Protein AF-A0A7X8XAW9-F1 (afdb_monomer_lite)

Secondary structure (DSSP, 8-state):
------PPPSS-----EEEEEE----GGGHHHHHH-TTGGGGGGHHHHHTSSEEEEE-SS-SS----S--

Radius of gyration: 17.66 Å; chains: 1; bounding box: 36×39×42 Å

Sequence (70 aa):
MTDLLFRKSSEEIAASLIVAGDWAPIRAFEPIMAGEPEAIYGDLLPILRSADLRVVNVEAPLSGGTPAVK

Structure (mmCIF, N/CA/C/O backbone):
data_AF-A0A7X8XAW9-F1
#
_entry.id   AF-A0A7X8XAW9-F1
#
loop_
_atom_site.group_PDB
_atom_site.id
_atom_site.type_symbol
_atom_site.label_atom_id
_atom_site.label_alt_id
_atom_site.label_comp_id
_atom_site.label_asym_id
_atom_site.label_entity_id
_atom_site.label_seq_id
_atom_site.pdbx_PDB_ins_code
_atom_site.Cartn_x
_atom_site.Cartn_y
_atom_site.Cartn_z
_atom_site.occupancy
_atom_site.B_iso_or_equiv
_atom_site.auth_seq_id
_atom_site.auth_comp_id
_atom_site.auth_asym_id
_atom_site.auth_atom_id
_atom_site.pdbx_PDB_model_num
ATOM 1 N N . MET A 1 1 ? -4.328 30.198 25.978 1.00 46.59 1 MET A N 1
ATOM 2 C CA . MET A 1 1 ? -3.770 28.833 25.913 1.00 46.59 1 MET A CA 1
ATOM 3 C C . MET A 1 1 ? -4.934 27.891 26.090 1.00 46.59 1 MET A C 1
ATOM 5 O O . MET A 1 1 ? -5.484 27.838 27.178 1.00 46.59 1 MET A O 1
ATOM 9 N N . THR A 1 2 ? -5.399 27.294 24.999 1.00 47.00 2 THR A N 1
ATOM 10 C CA . THR A 1 2 ? -6.537 26.373 25.017 1.00 47.00 2 THR A CA 1
ATOM 11 C C . THR A 1 2 ? -5.951 24.974 25.038 1.00 47.00 2 THR A C 1
ATOM 13 O O . THR A 1 2 ? -5.350 24.554 24.051 1.00 47.00 2 THR A O 1
ATOM 16 N N . ASP A 1 3 ? -6.057 24.296 26.175 1.00 57.72 3 ASP A N 1
ATOM 17 C CA . ASP A 1 3 ? -5.670 22.896 26.292 1.00 57.72 3 ASP A CA 1
ATOM 18 C C . ASP A 1 3 ? -6.553 22.070 25.351 1.00 57.72 3 ASP A C 1
ATOM 20 O O . ASP A 1 3 ? -7.772 21.995 25.527 1.00 57.72 3 ASP A O 1
ATOM 24 N N . LEU A 1 4 ? -5.948 21.451 24.333 1.00 57.94 4 LEU A N 1
ATOM 25 C CA . LEU A 1 4 ? -6.584 20.349 23.617 1.00 57.94 4 LEU A CA 1
ATOM 26 C C . LEU A 1 4 ? -6.668 19.161 24.583 1.00 57.94 4 LEU A C 1
ATOM 28 O O . LEU A 1 4 ? -5.792 18.299 24.630 1.00 57.94 4 LEU A O 1
ATOM 32 N N . LEU A 1 5 ? -7.729 19.131 25.384 1.00 63.62 5 LEU A N 1
ATOM 33 C CA . LEU A 1 5 ? -8.081 17.984 26.207 1.00 63.62 5 LEU A CA 1
ATOM 34 C C . LEU A 1 5 ? -8.609 16.871 25.295 1.00 63.62 5 LEU A C 1
ATOM 36 O O . LEU A 1 5 ? -9.810 16.749 25.058 1.00 63.62 5 LEU A O 1
ATOM 40 N N . PHE A 1 6 ? -7.703 16.035 24.791 1.00 67.44 6 PHE A N 1
ATOM 41 C CA . PHE A 1 6 ? -8.069 14.736 24.237 1.00 67.44 6 PHE A CA 1
ATOM 42 C C . PHE A 1 6 ? -8.563 13.847 25.381 1.00 67.44 6 PHE A C 1
ATOM 44 O O . PHE A 1 6 ? -7.784 13.266 26.136 1.00 67.44 6 PHE A O 1
ATOM 51 N N . ARG A 1 7 ? -9.8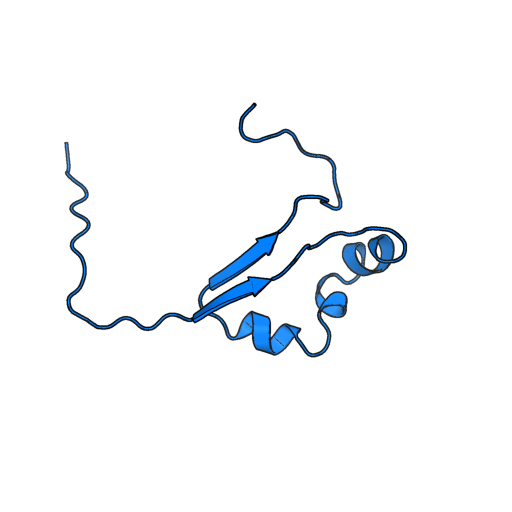83 13.760 25.536 1.00 69.38 7 ARG A N 1
ATOM 52 C CA . ARG A 1 7 ? -10.521 12.821 26.457 1.00 69.38 7 ARG A CA 1
ATOM 53 C C . ARG A 1 7 ? -10.783 11.514 25.713 1.00 69.38 7 ARG A C 1
ATOM 55 O O . ARG A 1 7 ? -11.471 11.511 24.697 1.00 69.38 7 ARG A O 1
ATOM 62 N N . LYS A 1 8 ? -10.251 10.401 26.227 1.00 68.56 8 LYS A N 1
ATOM 63 C CA . LYS A 1 8 ? -10.561 9.057 25.718 1.00 68.56 8 LYS A CA 1
ATOM 64 C C . LYS A 1 8 ? -12.078 8.826 25.810 1.00 68.56 8 LYS A C 1
ATOM 66 O O . LYS A 1 8 ? -12.644 8.956 26.897 1.00 68.56 8 LYS A O 1
ATOM 71 N N . SER A 1 9 ? -12.717 8.515 24.681 1.00 73.56 9 SER A N 1
ATOM 72 C CA . SER A 1 9 ? -14.131 8.120 24.645 1.00 73.56 9 SER A CA 1
ATOM 73 C C . SER A 1 9 ? -14.335 6.813 25.419 1.00 73.56 9 SER A C 1
ATOM 75 O O . SER A 1 9 ? -13.458 5.948 25.422 1.00 73.56 9 SER A O 1
ATOM 77 N N . SER A 1 10 ? -15.476 6.681 26.097 1.00 76.38 10 SER A N 1
ATOM 78 C CA . SER A 1 10 ? -15.919 5.424 26.714 1.00 76.38 10 SER A CA 1
ATOM 79 C C . SER A 1 10 ? -16.618 4.495 25.720 1.00 76.38 10 SER A C 1
ATOM 81 O O . SER A 1 10 ? -16.931 3.365 26.077 1.00 76.38 10 SER A O 1
ATOM 83 N N . GLU A 1 11 ? -16.893 4.971 24.504 1.00 81.56 11 GLU A N 1
ATOM 84 C CA . GLU A 1 11 ? -17.416 4.138 23.427 1.00 81.56 11 GLU A CA 1
ATOM 85 C C . GLU A 1 11 ? -16.313 3.227 22.895 1.00 81.56 11 GLU A C 1
ATOM 87 O O . GLU A 1 11 ? -15.182 3.658 22.645 1.00 81.56 11 GLU A O 1
AT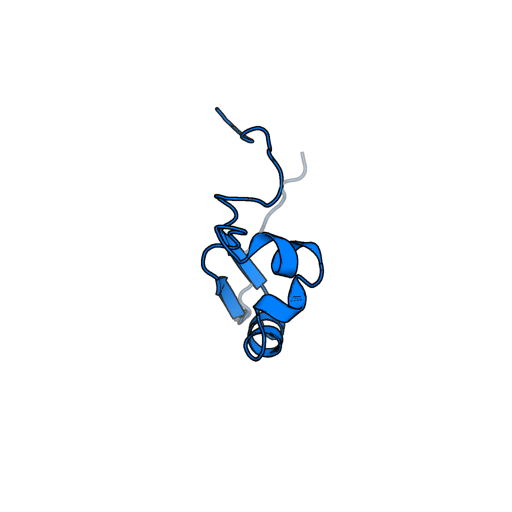OM 92 N N . GLU A 1 12 ? -16.651 1.955 22.726 1.00 77.44 12 GLU A N 1
ATOM 93 C CA . GLU A 1 12 ? -15.764 0.985 22.109 1.00 77.44 12 GLU A CA 1
ATOM 94 C C . GLU A 1 12 ? -15.739 1.246 20.599 1.00 77.44 12 GLU A C 1
ATOM 96 O O . GLU A 1 12 ? -16.643 0.866 19.858 1.00 77.44 12 GLU A O 1
ATOM 101 N N . ILE A 1 13 ? -14.715 1.971 20.148 1.00 82.12 13 ILE A N 1
ATOM 102 C CA . ILE A 1 13 ? -14.468 2.205 18.726 1.00 82.12 13 ILE A CA 1
ATOM 103 C C . ILE A 1 13 ? -13.604 1.053 18.222 1.00 82.12 13 ILE A C 1
ATOM 105 O O . ILE A 1 13 ? -12.418 0.965 18.547 1.00 82.12 13 ILE A O 1
ATOM 109 N N . ALA A 1 14 ? -14.201 0.172 17.426 1.00 86.38 14 ALA A N 1
ATOM 110 C CA . ALA A 1 14 ? -13.459 -0.812 16.656 1.00 86.38 14 ALA A CA 1
ATOM 111 C C . ALA A 1 14 ? -12.999 -0.170 15.341 1.00 86.38 14 ALA A C 1
ATOM 113 O O . ALA A 1 14 ? -13.813 0.367 14.595 1.00 86.38 14 ALA A O 1
ATOM 114 N N . ALA A 1 15 ? -11.697 -0.230 15.071 1.00 92.00 15 ALA A N 1
ATOM 115 C CA . ALA A 1 15 ? -11.105 0.188 13.807 1.00 92.00 15 ALA A CA 1
ATOM 116 C C . ALA A 1 15 ? -10.168 -0.911 13.304 1.00 92.00 15 ALA A C 1
ATOM 118 O O . ALA A 1 15 ? -9.462 -1.559 14.080 1.00 92.00 15 ALA A O 1
ATOM 119 N N . SER A 1 16 ? -10.160 -1.110 11.996 1.00 95.81 16 SER A N 1
ATOM 120 C CA . SER A 1 16 ? -9.318 -2.071 11.302 1.00 95.81 16 SER A CA 1
ATOM 121 C C . SER A 1 16 ? -8.054 -1.394 10.767 1.00 95.81 16 SER A C 1
ATOM 123 O O . SER A 1 16 ? -8.108 -0.402 10.039 1.00 95.81 16 SER A O 1
ATOM 125 N N . LEU A 1 17 ? -6.895 -1.940 11.141 1.00 96.25 17 LEU A N 1
ATOM 126 C CA . LEU A 1 17 ? -5.585 -1.525 10.645 1.00 96.25 17 LEU A CA 1
ATOM 127 C C . LEU A 1 17 ? -4.976 -2.662 9.828 1.00 96.25 17 LEU A C 1
ATOM 129 O O . LEU A 1 17 ? -4.829 -3.773 10.335 1.00 96.25 17 LEU A O 1
ATOM 133 N N . ILE A 1 18 ? -4.555 -2.363 8.600 1.00 97.75 18 ILE A N 1
ATOM 134 C CA . ILE A 1 18 ? -3.691 -3.254 7.822 1.00 97.75 18 ILE A CA 1
ATOM 135 C C . ILE A 1 18 ? -2.299 -2.640 7.699 1.00 97.75 18 ILE A C 1
ATOM 137 O O . ILE A 1 18 ? -2.148 -1.492 7.276 1.00 97.75 18 ILE A O 1
ATOM 141 N N . VAL A 1 19 ? -1.285 -3.436 8.039 1.00 96.12 19 VAL A N 1
ATOM 142 C CA . VAL A 1 19 ? 0.127 -3.133 7.795 1.00 96.12 19 VAL A CA 1
ATOM 143 C C . VAL A 1 19 ? 0.610 -4.032 6.663 1.00 96.12 19 VAL A C 1
ATOM 145 O O . VAL A 1 19 ? 0.654 -5.253 6.808 1.00 96.12 19 VAL A O 1
ATOM 148 N N . ALA A 1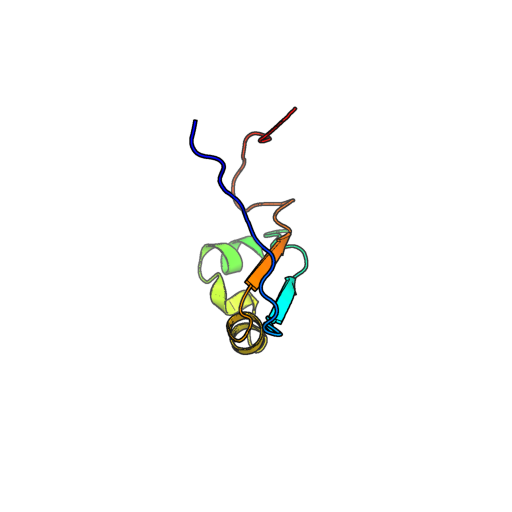 20 ? 0.928 -3.425 5.527 1.00 93.50 20 ALA A N 1
ATOM 149 C CA . ALA A 1 20 ? 1.516 -4.097 4.380 1.00 93.50 20 ALA A CA 1
ATOM 150 C C . ALA A 1 20 ? 3.050 -4.047 4.449 1.00 93.50 20 ALA A C 1
ATOM 152 O O . ALA A 1 20 ? 3.628 -3.168 5.092 1.00 93.50 20 ALA A O 1
ATOM 153 N N . GLY A 1 21 ? 3.694 -5.002 3.773 1.00 90.19 21 GLY A N 1
ATOM 154 C CA . GLY A 1 21 ? 5.147 -5.023 3.598 1.00 90.19 21 GLY A CA 1
ATOM 155 C C . GLY A 1 21 ? 5.643 -3.925 2.6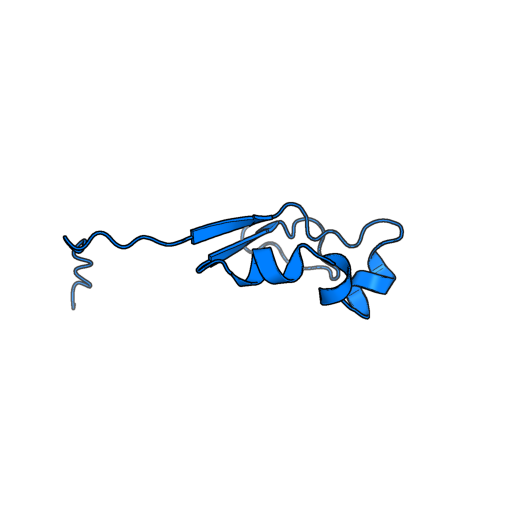55 1.00 90.19 21 GLY A C 1
ATOM 156 O O . GLY A 1 21 ? 4.957 -2.933 2.408 1.00 90.19 21 GLY A O 1
ATOM 157 N N . ASP A 1 22 ? 6.842 -4.111 2.119 1.00 90.00 22 ASP A N 1
ATOM 158 C CA . ASP A 1 22 ? 7.511 -3.089 1.321 1.00 90.00 22 ASP A CA 1
ATOM 159 C C . ASP A 1 22 ? 6.783 -2.801 0.009 1.00 90.00 22 ASP A C 1
ATOM 161 O O . ASP A 1 22 ? 6.582 -3.676 -0.836 1.00 90.00 22 ASP A O 1
ATOM 165 N N . TRP A 1 23 ? 6.463 -1.530 -0.202 1.00 91.31 23 TRP A N 1
ATOM 166 C CA . TRP A 1 23 ? 6.145 -0.995 -1.512 1.00 91.31 23 TRP A CA 1
ATOM 167 C C . TRP A 1 23 ? 7.449 -0.632 -2.223 1.00 91.31 23 TRP A C 1
ATOM 169 O O . TRP A 1 23 ? 7.841 0.531 -2.306 1.00 91.31 23 TRP A O 1
ATOM 179 N N . ALA A 1 24 ? 8.146 -1.674 -2.677 1.00 89.25 24 ALA A N 1
ATOM 180 C CA . ALA A 1 24 ? 9.484 -1.591 -3.243 1.00 89.25 24 ALA A CA 1
ATOM 181 C C . ALA A 1 24 ? 9.478 -1.906 -4.756 1.00 89.25 24 ALA A C 1
ATOM 183 O O . ALA A 1 24 ? 9.331 -3.070 -5.139 1.00 89.25 24 ALA A O 1
ATOM 184 N N . PRO A 1 25 ? 9.711 -0.917 -5.636 1.00 87.81 25 PRO A N 1
ATOM 185 C CA . PRO A 1 25 ? 9.869 -1.074 -7.077 1.00 87.81 25 PRO A CA 1
ATOM 186 C C . PRO A 1 25 ? 11.271 -1.595 -7.398 1.00 87.81 25 PRO A C 1
ATOM 188 O O . PRO A 1 25 ? 12.069 -0.961 -8.080 1.00 87.81 25 PRO A O 1
ATOM 191 N N . ILE A 1 26 ? 11.602 -2.761 -6.856 1.00 84.44 26 ILE A N 1
ATOM 192 C CA . ILE A 1 26 ? 12.893 -3.408 -7.066 1.00 84.44 26 ILE A CA 1
ATOM 193 C C . ILE A 1 26 ? 12.805 -4.407 -8.219 1.00 84.44 26 ILE A C 1
ATOM 195 O O . ILE A 1 26 ? 11.785 -5.063 -8.438 1.00 84.44 26 ILE A O 1
ATOM 199 N N . ARG A 1 27 ? 13.922 -4.603 -8.925 1.00 82.94 27 ARG A N 1
ATOM 200 C CA . ARG A 1 27 ? 14.059 -5.622 -9.980 1.00 82.94 27 ARG A CA 1
ATOM 201 C C . ARG A 1 27 ? 13.017 -5.418 -11.092 1.00 82.94 27 ARG A C 1
ATOM 203 O O . ARG A 1 27 ? 13.017 -4.386 -11.743 1.00 82.94 27 ARG A O 1
ATOM 210 N N . ALA A 1 28 ? 12.156 -6.405 -11.334 1.00 86.88 28 ALA A N 1
ATOM 211 C CA . ALA A 1 28 ? 11.179 -6.387 -12.419 1.00 86.88 28 ALA A CA 1
ATOM 212 C C . ALA A 1 28 ? 9.892 -5.607 -12.086 1.00 86.88 28 ALA A C 1
ATOM 214 O O . ALA A 1 28 ? 9.019 -5.502 -12.942 1.00 86.88 28 ALA A O 1
ATOM 215 N N . PHE A 1 29 ? 9.752 -5.086 -10.861 1.00 87.50 29 PHE A N 1
ATOM 216 C CA . PHE A 1 29 ? 8.505 -4.469 -10.403 1.00 87.50 29 PHE A CA 1
ATOM 217 C C . PHE A 1 29 ? 8.406 -2.966 -10.686 1.00 87.50 29 PHE A C 1
ATOM 219 O O . PHE A 1 29 ? 7.301 -2.434 -10.681 1.00 87.50 29 PHE A O 1
ATOM 226 N N . GLU A 1 30 ? 9.514 -2.284 -10.995 1.00 89.94 30 GLU A N 1
ATOM 227 C CA . GLU A 1 30 ? 9.505 -0.840 -11.278 1.00 89.94 30 GLU A CA 1
ATOM 228 C C . GLU A 1 30 ? 8.520 -0.443 -12.395 1.00 89.94 30 GLU A C 1
ATOM 230 O O . GLU A 1 30 ? 7.683 0.426 -12.140 1.00 89.94 30 GLU A O 1
ATOM 235 N N . PRO A 1 31 ? 8.507 -1.087 -13.584 1.00 90.94 31 PRO A N 1
ATOM 236 C CA . PRO A 1 31 ? 7.639 -0.641 -14.673 1.00 90.94 31 PRO A CA 1
ATOM 237 C C . PRO A 1 31 ? 6.147 -0.761 -14.340 1.00 90.94 31 PRO A C 1
ATOM 239 O O . PRO A 1 31 ? 5.375 0.152 -14.629 1.00 90.94 31 PRO A O 1
ATOM 242 N N . ILE A 1 32 ? 5.738 -1.865 -13.702 1.00 91.12 32 ILE A N 1
ATOM 243 C CA . ILE A 1 32 ? 4.333 -2.094 -13.342 1.00 91.12 32 ILE A CA 1
ATOM 244 C C . ILE A 1 32 ? 3.903 -1.216 -12.162 1.00 91.12 32 ILE A C 1
ATOM 246 O O . ILE A 1 32 ? 2.809 -0.668 -12.191 1.00 91.12 32 ILE A O 1
ATOM 250 N N . MET A 1 33 ? 4.765 -1.005 -11.162 1.00 91.12 33 MET A N 1
ATOM 251 C CA . MET A 1 33 ? 4.458 -0.126 -10.027 1.00 91.12 33 MET A CA 1
ATOM 252 C C . MET A 1 33 ? 4.358 1.346 -10.439 1.00 91.12 33 MET A C 1
ATOM 254 O O . MET A 1 33 ? 3.572 2.083 -9.850 1.00 91.12 33 MET A O 1
ATOM 258 N N . ALA A 1 34 ? 5.125 1.775 -11.446 1.00 89.31 34 ALA A N 1
ATOM 259 C CA . ALA A 1 34 ? 5.058 3.131 -11.983 1.00 89.31 34 ALA A CA 1
ATOM 260 C C . ALA A 1 34 ? 3.861 3.345 -12.927 1.00 89.31 34 ALA A C 1
ATOM 262 O O . ALA A 1 34 ? 3.233 4.402 -12.882 1.00 89.31 34 ALA A O 1
ATOM 263 N N . GLY A 1 35 ? 3.552 2.370 -13.790 1.00 92.62 35 GLY A N 1
ATOM 264 C CA . GLY A 1 35 ? 2.484 2.492 -14.787 1.00 92.62 35 GLY A CA 1
ATOM 265 C C . GLY A 1 35 ? 1.089 2.147 -14.260 1.00 92.62 35 GLY A C 1
ATOM 266 O O . GLY A 1 35 ? 0.119 2.820 -14.598 1.00 92.62 35 GLY A O 1
ATOM 267 N N . GLU A 1 36 ? 0.988 1.115 -13.422 1.00 94.25 36 GLU A N 1
ATOM 268 C CA . GLU A 1 36 ? -0.272 0.541 -12.937 1.00 94.25 36 GLU A CA 1
ATOM 269 C C . GLU A 1 36 ? -0.167 0.157 -11.443 1.00 94.25 36 GLU A C 1
ATOM 271 O O . GLU A 1 36 ? -0.260 -1.018 -11.080 1.00 94.25 36 GLU A O 1
ATOM 276 N N . PRO A 1 37 ? 0.013 1.135 -10.533 1.00 91.06 37 PRO A N 1
ATOM 277 C CA . PRO A 1 37 ? 0.320 0.880 -9.120 1.00 91.06 37 PRO A CA 1
ATOM 278 C C . PRO A 1 37 ? -0.726 0.024 -8.394 1.00 91.06 37 PRO A C 1
ATOM 280 O O . PRO A 1 37 ? -0.387 -0.729 -7.485 1.00 91.06 37 PRO A O 1
ATOM 283 N N . GLU A 1 38 ? -1.999 0.110 -8.783 1.00 93.25 38 GLU A N 1
ATOM 284 C CA . GLU A 1 38 ? -3.066 -0.701 -8.186 1.00 93.25 38 GLU A CA 1
ATOM 285 C C . GLU A 1 38 ? -3.011 -2.171 -8.617 1.00 93.25 38 GLU A C 1
ATOM 287 O O . GLU A 1 38 ? -3.347 -3.055 -7.825 1.00 93.25 38 GLU A O 1
ATOM 292 N N . ALA A 1 39 ? -2.549 -2.445 -9.842 1.00 92.56 39 ALA A N 1
ATOM 293 C CA . ALA A 1 39 ? -2.499 -3.793 -10.399 1.00 92.56 39 ALA A CA 1
ATOM 294 C C . ALA A 1 39 ? -1.548 -4.707 -9.612 1.00 92.56 39 ALA A C 1
ATOM 296 O O . ALA A 1 39 ? -1.765 -5.916 -9.550 1.00 92.56 39 ALA A O 1
ATOM 297 N N . ILE A 1 40 ? -0.540 -4.135 -8.943 1.00 91.38 40 ILE A N 1
ATOM 298 C CA . ILE A 1 40 ? 0.468 -4.886 -8.177 1.00 91.38 40 ILE A CA 1
ATOM 299 C C . ILE A 1 40 ? -0.120 -5.590 -6.951 1.00 91.38 40 ILE A C 1
ATOM 301 O O . ILE A 1 40 ? 0.452 -6.556 -6.454 1.00 91.38 40 ILE A O 1
ATOM 305 N N . TYR A 1 41 ? -1.273 -5.118 -6.477 1.00 92.00 41 TYR A N 1
ATOM 306 C CA . TYR A 1 41 ? -1.973 -5.703 -5.342 1.00 92.00 41 TYR A CA 1
ATOM 307 C 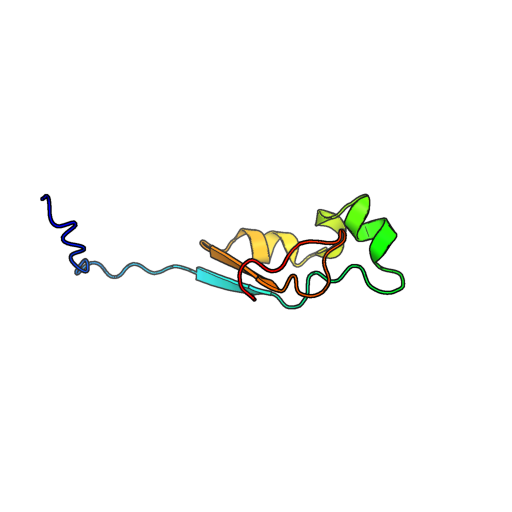C . TYR A 1 41 ? -2.925 -6.826 -5.760 1.00 92.00 41 TYR A C 1
ATOM 309 O O . TYR A 1 41 ? -3.277 -7.650 -4.917 1.00 92.00 41 TYR A O 1
ATOM 317 N N . GLY A 1 42 ? -3.342 -6.878 -7.031 1.00 92.81 42 GLY A N 1
ATOM 318 C CA . GLY A 1 42 ? -4.276 -7.881 -7.545 1.00 92.81 42 GLY A CA 1
ATOM 319 C C . GLY A 1 42 ? -5.488 -8.081 -6.626 1.00 92.81 42 GLY A C 1
ATOM 320 O O . GLY A 1 42 ? -6.130 -7.120 -6.194 1.00 92.81 42 GLY A O 1
ATOM 321 N N . ASP A 1 43 ? -5.747 -9.335 -6.260 1.00 96.00 43 ASP A N 1
ATOM 322 C CA . ASP A 1 43 ? -6.868 -9.731 -5.397 1.00 96.00 43 ASP A CA 1
ATOM 323 C C . ASP A 1 43 ? -6.768 -9.213 -3.950 1.00 96.00 43 ASP A C 1
ATOM 325 O O . ASP A 1 43 ? -7.750 -9.252 -3.209 1.00 96.00 43 ASP A O 1
ATOM 329 N N . LEU A 1 44 ? -5.608 -8.697 -3.524 1.00 94.94 44 LEU A N 1
ATOM 330 C CA . LEU A 1 44 ? -5.457 -8.071 -2.208 1.00 94.94 44 LEU A CA 1
ATOM 331 C C . LEU A 1 44 ? -6.002 -6.642 -2.177 1.00 94.94 44 LEU A C 1
ATOM 333 O O . LEU A 1 44 ? -6.292 -6.133 -1.094 1.00 94.94 44 LEU A O 1
ATOM 337 N N . LEU A 1 45 ? -6.165 -5.979 -3.327 1.00 95.81 45 LEU A N 1
ATOM 338 C CA . LEU A 1 45 ? -6.591 -4.580 -3.382 1.00 95.81 45 LEU A CA 1
ATOM 339 C C . LEU A 1 45 ? -7.935 -4.325 -2.667 1.00 95.81 45 LEU A C 1
ATOM 341 O O . LEU A 1 45 ? -8.004 -3.368 -1.891 1.00 95.81 45 LEU A O 1
ATOM 345 N N . PRO A 1 46 ? -8.987 -5.155 -2.836 1.00 97.19 46 PRO A N 1
ATOM 346 C CA . PRO A 1 46 ? -10.240 -4.987 -2.098 1.00 97.19 46 PRO A CA 1
ATOM 347 C C . PRO A 1 46 ? -10.080 -5.184 -0.584 1.00 97.19 46 PRO A C 1
ATOM 349 O O . PRO A 1 46 ? -10.709 -4.465 0.188 1.00 97.19 46 PRO A O 1
ATOM 352 N N . ILE A 1 47 ? -9.211 -6.106 -0.155 1.00 96.44 47 ILE A N 1
ATOM 353 C CA . ILE A 1 47 ? -8.941 -6.389 1.266 1.00 96.44 47 ILE A CA 1
ATOM 354 C C . ILE A 1 47 ? -8.196 -5.215 1.908 1.00 96.44 47 ILE A C 1
ATOM 356 O O . ILE A 1 47 ? -8.563 -4.744 2.978 1.00 96.44 47 ILE A O 1
ATOM 360 N N . LEU A 1 48 ? -7.174 -4.682 1.235 1.00 96.00 48 LEU A N 1
ATOM 361 C CA . LEU A 1 48 ? -6.473 -3.479 1.687 1.00 96.00 48 LEU A CA 1
ATOM 362 C C . LEU A 1 48 ? -7.454 -2.305 1.809 1.00 96.00 48 LEU A C 1
ATOM 364 O O . LEU A 1 48 ? -7.448 -1.560 2.793 1.00 96.00 48 LEU A O 1
ATOM 368 N N . ARG A 1 49 ? -8.339 -2.154 0.819 1.00 96.06 49 ARG A N 1
ATOM 369 C CA . ARG A 1 49 ? -9.334 -1.080 0.773 1.00 96.06 49 ARG A CA 1
ATOM 370 C C . ARG A 1 49 ? -10.424 -1.187 1.837 1.00 96.06 49 ARG A C 1
ATOM 372 O O . ARG A 1 49 ? -10.976 -0.147 2.184 1.00 96.06 49 ARG A O 1
ATOM 379 N N . SER A 1 50 ? -10.694 -2.374 2.383 1.00 97.31 50 SER A N 1
ATOM 380 C CA . SER A 1 50 ? -11.713 -2.548 3.423 1.00 97.31 50 SER A CA 1
ATOM 381 C C . SER A 1 50 ? -11.289 -2.033 4.800 1.00 97.31 50 SER A C 1
ATOM 383 O O . SER A 1 50 ? -12.143 -1.926 5.672 1.00 97.31 50 SER A O 1
ATOM 385 N N . ALA A 1 51 ? -10.000 -1.747 5.015 1.00 97.12 51 ALA A N 1
ATOM 386 C CA . ALA A 1 51 ? -9.507 -1.251 6.296 1.00 97.12 51 ALA A CA 1
ATOM 387 C C . ALA A 1 51 ? -9.759 0.251 6.505 1.00 97.12 51 ALA A C 1
ATOM 389 O O . ALA A 1 51 ? -9.652 1.044 5.562 1.00 97.12 51 ALA A O 1
ATOM 390 N N . ASP A 1 52 ? -9.995 0.634 7.762 1.00 96.81 52 ASP A N 1
ATOM 391 C CA . ASP A 1 52 ? -10.147 2.029 8.195 1.00 96.81 52 ASP A CA 1
ATOM 392 C C . ASP A 1 52 ? -8.815 2.789 8.106 1.00 96.81 52 ASP A C 1
ATOM 394 O O . ASP A 1 52 ? -8.778 3.962 7.729 1.00 96.81 52 ASP A O 1
ATOM 398 N N . LEU A 1 53 ? -7.702 2.105 8.405 1.00 96.62 53 LEU A N 1
ATOM 399 C CA . LEU A 1 53 ? -6.344 2.618 8.245 1.00 96.62 53 L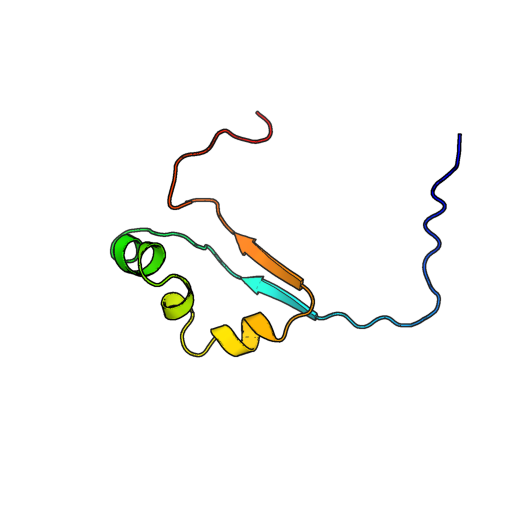EU A CA 1
ATOM 400 C C . LEU A 1 53 ? -5.442 1.592 7.545 1.00 96.62 53 LEU A C 1
ATOM 402 O O . LEU A 1 53 ? -5.478 0.393 7.820 1.00 96.62 53 LEU A O 1
ATOM 406 N N . ARG A 1 54 ? -4.582 2.088 6.653 1.00 96.31 54 ARG A N 1
ATOM 407 C CA . ARG A 1 54 ? -3.580 1.306 5.921 1.00 96.31 54 ARG A CA 1
ATOM 408 C C . ARG A 1 54 ? -2.206 1.935 6.109 1.00 96.31 54 ARG A C 1
ATOM 410 O O . ARG A 1 54 ? -2.060 3.137 5.901 1.00 96.31 54 ARG A O 1
ATOM 417 N N . VAL A 1 55 ? -1.212 1.123 6.446 1.00 95.56 55 VAL A N 1
ATOM 418 C CA . VAL A 1 55 ? 0.198 1.524 6.536 1.00 95.56 55 VAL A CA 1
ATOM 419 C C . VAL A 1 55 ? 1.015 0.610 5.634 1.00 95.56 55 VAL A C 1
ATOM 421 O O . VAL A 1 55 ? 0.752 -0.588 5.563 1.00 95.56 55 VAL A O 1
ATOM 424 N N . VAL A 1 56 ? 1.996 1.171 4.936 1.00 92.50 56 VAL A N 1
ATOM 425 C CA . VAL A 1 56 ? 2.880 0.431 4.032 1.00 92.50 56 VAL A CA 1
ATOM 426 C C . VAL A 1 56 ? 4.314 0.913 4.218 1.00 92.50 56 VAL A C 1
ATOM 428 O O . VAL A 1 56 ? 4.531 2.106 4.450 1.00 92.50 56 VAL A O 1
ATOM 431 N N . ASN A 1 57 ? 5.284 0.001 4.151 1.00 91.12 57 ASN A N 1
ATOM 432 C CA . ASN A 1 57 ? 6.693 0.382 4.197 1.00 91.12 57 ASN A CA 1
ATOM 433 C C . ASN A 1 57 ? 7.125 0.957 2.837 1.00 91.12 57 ASN A C 1
ATOM 435 O O . ASN A 1 57 ? 6.803 0.396 1.794 1.00 91.12 57 ASN A O 1
ATOM 439 N N . VAL A 1 58 ? 7.855 2.072 2.844 1.00 89.69 58 VAL A N 1
ATOM 440 C CA . VAL A 1 58 ? 8.342 2.775 1.641 1.00 89.69 58 VAL A CA 1
ATOM 441 C C . VAL A 1 58 ? 9.852 3.018 1.703 1.00 89.69 58 VAL A C 1
ATOM 443 O O . VAL A 1 58 ? 10.336 4.039 1.228 1.00 89.69 58 VAL A O 1
ATOM 446 N N . GLU A 1 59 ? 10.614 2.103 2.312 1.00 85.06 59 GLU A N 1
ATOM 447 C CA . GLU A 1 59 ? 12.073 2.238 2.465 1.00 85.06 59 GLU A CA 1
ATOM 448 C C . GLU A 1 59 ? 12.849 2.270 1.138 1.00 85.06 59 GLU A C 1
ATOM 450 O O . GLU A 1 59 ? 13.916 2.877 1.058 1.00 85.06 59 GLU A O 1
ATOM 455 N N . ALA A 1 60 ? 12.288 1.672 0.086 1.00 82.31 60 ALA A N 1
ATOM 456 C CA . ALA A 1 60 ? 12.819 1.699 -1.271 1.00 82.31 60 ALA A CA 1
ATOM 457 C C . ALA A 1 60 ? 11.798 2.364 -2.211 1.00 82.31 60 ALA A C 1
ATOM 459 O O . ALA A 1 60 ? 11.114 1.660 -2.939 1.00 82.31 60 ALA A O 1
ATOM 460 N N . PRO A 1 61 ? 11.612 3.693 -2.185 1.00 72.38 61 PRO A N 1
ATOM 461 C CA . PRO A 1 61 ? 10.597 4.357 -3.005 1.00 72.38 61 PRO A CA 1
ATOM 462 C C . PRO A 1 61 ? 11.001 4.450 -4.491 1.00 72.38 61 PRO A C 1
ATOM 464 O O . PRO A 1 61 ? 12.184 4.455 -4.822 1.00 72.38 61 PRO A O 1
ATOM 467 N N . LEU A 1 62 ? 10.010 4.605 -5.389 1.00 70.25 62 LEU A N 1
ATOM 468 C CA . LEU A 1 62 ? 10.197 4.825 -6.845 1.00 70.25 62 LEU A CA 1
ATOM 469 C C . LEU A 1 62 ? 11.049 6.062 -7.180 1.00 70.25 62 LEU A C 1
ATOM 471 O O . LEU A 1 62 ? 11.592 6.171 -8.275 1.00 70.25 62 LEU A O 1
ATOM 475 N N . SER A 1 63 ? 11.152 7.013 -6.255 1.00 69.62 63 SER A N 1
ATOM 476 C CA . SER A 1 63 ? 11.907 8.251 -6.419 1.00 69.62 63 SER A CA 1
ATOM 477 C C . SER A 1 63 ? 12.796 8.493 -5.209 1.00 69.62 63 SER A C 1
ATOM 479 O O . SER A 1 63 ? 12.374 8.254 -4.080 1.00 69.62 63 SER A O 1
ATOM 481 N N . GLY A 1 64 ? 13.987 9.054 -5.424 1.00 69.31 64 GLY A N 1
ATOM 482 C CA . GLY A 1 64 ? 14.821 9.538 -4.325 1.00 69.31 64 GLY A CA 1
ATOM 483 C C . GLY A 1 64 ? 14.090 10.573 -3.459 1.00 69.31 64 GLY A C 1
ATOM 484 O O . GLY A 1 64 ? 13.274 11.351 -3.952 1.00 69.31 64 GLY A O 1
ATOM 485 N N . GLY A 1 65 ? 14.400 10.585 -2.164 1.00 68.25 65 GLY A N 1
ATOM 486 C CA . GLY A 1 65 ? 13.887 11.553 -1.198 1.00 68.25 65 GLY A CA 1
ATOM 487 C C . GLY A 1 65 ? 14.965 11.962 -0.198 1.00 68.25 65 GLY A C 1
ATOM 488 O O . GLY A 1 65 ? 16.009 11.318 -0.089 1.00 68.25 65 GLY A O 1
ATOM 489 N N . THR A 1 66 ? 14.716 13.041 0.539 1.00 69.25 66 THR A N 1
ATOM 490 C CA . THR A 1 66 ? 15.583 13.472 1.643 1.00 69.25 66 THR A CA 1
ATOM 491 C C . THR A 1 66 ? 15.034 12.895 2.949 1.00 69.25 66 THR A C 1
ATOM 493 O O . THR A 1 66 ? 13.828 13.016 3.175 1.00 69.25 66 THR A O 1
ATOM 496 N N . PRO A 1 67 ? 15.867 12.300 3.826 1.00 69.88 67 PRO A N 1
ATOM 497 C CA . PRO A 1 67 ? 15.421 11.861 5.145 1.00 69.88 67 PRO A CA 1
ATOM 498 C C . PRO A 1 67 ? 14.702 12.990 5.891 1.00 69.88 67 PRO A C 1
ATOM 500 O O . PRO A 1 67 ? 15.200 14.116 5.934 1.00 69.88 67 PRO A O 1
ATOM 503 N N . ALA A 1 68 ? 13.544 12.686 6.484 1.00 68.62 68 ALA A N 1
ATOM 504 C CA . ALA A 1 68 ? 12.776 13.662 7.261 1.00 68.62 68 ALA A CA 1
ATOM 505 C C . ALA A 1 68 ? 13.542 14.135 8.509 1.00 68.62 68 ALA A C 1
ATOM 507 O O . ALA A 1 68 ? 13.361 15.264 8.962 1.00 68.62 68 ALA A O 1
ATOM 508 N N . VAL A 1 69 ? 14.421 13.281 9.041 1.00 69.81 69 VAL A N 1
ATOM 509 C CA . VAL A 1 69 ? 15.337 13.586 10.140 1.00 69.81 69 VAL A CA 1
ATOM 510 C C . VAL A 1 69 ? 16.655 12.855 9.869 1.00 69.81 69 VAL A C 1
ATOM 512 O O . VAL A 1 69 ? 16.634 11.727 9.374 1.00 69.81 69 VAL A O 1
ATOM 515 N N . LYS A 1 70 ? 17.784 13.518 10.135 1.00 52.19 70 LYS A N 1
ATOM 516 C CA . LYS A 1 70 ? 19.131 12.930 10.092 1.00 52.19 70 LYS A CA 1
ATOM 517 C C . LYS A 1 70 ? 19.532 12.409 11.462 1.00 52.19 70 LYS A C 1
ATOM 519 O O . LYS A 1 70 ? 19.229 13.120 12.445 1.00 52.19 70 LYS A O 1
#

Foldseek 3Di:
DDDPPPDDDPDDDDFFEDEEEEPACPDPNLVCCVPPVQVVCPPCSVVQVVGPYYHYHHPHPSDDDDPPPD

pLDDT: mean 84.03, std 13.24, range [46.59, 97.75]